Protein AF-A0A352A4J2-F1 (afdb_monomer)

Solvent-accessible surface area (backbone atoms only — not comparable to full-atom values): 9532 Å² total; per-residue (Å²): 77,71,73,46,38,52,54,14,64,73,48,49,85,80,13,54,68,48,31,54,51,20,50,50,51,43,51,51,51,49,55,48,52,52,50,51,51,51,52,49,54,52,51,56,49,50,52,52,50,51,54,52,51,49,55,49,52,52,52,51,52,53,53,52,51,52,50,54,52,52,52,52,53,51,52,58,50,52,52,53,52,53,51,52,52,52,52,49,53,56,50,49,53,52,51,52,55,51,50,52,53,51,50,53,50,53,52,50,52,52,52,51,50,52,53,50,50,54,52,48,52,52,51,52,52,52,51,51,52,51,53,55,60,55,68,68,61,79,76,80,76,71,92,69,90,74,93,73,88,76,82,78,77,81,79,78,82,79,90,78,78,91,70,89,74,134

Sequence (166 aa):
ALNAAVEAARAGTAGKGFAVVADEVRNLAGKSAESAKNTTALIENAIKAVENGTKIAEQTARSLQMIVEGAKQSTALIDKIAEASKEQSSSIEQISLGIEQISAVVQTNSATAQESAASSEELSGQAQILKELVSRFTLKYGEATEKNEIIFDEIEEQDEYEGNIM

Secondary structure (DSSP, 8-state):
-HHHHHHHHHTGGGGHHHHHHHHHHHHHHHHHHHHHHHHHHHHHHHHHHHHHHHHHHHHHHHHHHHHHHHHHHHHHHHHHHHHHHHHHHHHHHHHHHHHHHHHHHHHHHHHHHHHHHHHHHHHHHHHHHHHHHHHT------------------------------

Nearest PDB structures (foldseek):
  8c5v-assembly1_I  TM=7.767E-01  e=2.549E-04  Escherichia coli
  3g67-assembly1_A  TM=5.244E-01  e=6.625E-02  Thermotoga maritima
  3ja6-assembly1_H  TM=3.480E-01  e=9.887E-03  Escherichia coli
  3ja6-assembly1_I  TM=3.294E-01  e=8.541E-03  Escherichia coli

Foldseek 3Di:
DVVQLVVLVVVPPVSPVSNVVVVVVVVVVVVVVVVVVVVVVVVVVVVVVVVVVVVVVVVVVVVVVVVVVVVVVVVVVVVVVVVVVVVVVVVVVVVVVVVVVVVVVVVVVVVVVVVVVVVVVVVVVVVVVVVVVVVPDDDPPPDDDDDDDDDDDDPPPPPDDPPDDD

pLDDT: mean 86.7, std 17.6, range [44.19, 98.56]

Structure (mmCIF, N/CA/C/O backbone):
data_AF-A0A352A4J2-F1
#
_entry.id   AF-A0A352A4J2-F1
#
loop_
_atom_site.group_PDB
_atom_site.id
_atom_site.type_symbol
_atom_site.label_atom_id
_atom_site.label_alt_id
_atom_site.label_comp_id
_atom_site.label_asym_id
_atom_site.label_entity_id
_atom_site.label_seq_id
_atom_site.pdbx_PDB_ins_code
_atom_site.Cartn_x
_atom_site.Cartn_y
_atom_site.Cartn_z
_atom_site.occupancy
_atom_site.B_iso_or_equiv
_atom_site.auth_seq_id
_atom_site.auth_comp_id
_atom_site.auth_asym_id
_atom_site.auth_atom_id
_atom_site.pdbx_PDB_model_num
ATOM 1 N N . ALA A 1 1 ? 46.732 3.664 -61.157 1.00 63.12 1 ALA A N 1
ATOM 2 C CA . ALA A 1 1 ? 47.689 4.787 -61.069 1.00 63.12 1 ALA A CA 1
ATOM 3 C C . ALA A 1 1 ? 49.137 4.342 -61.281 1.00 63.12 1 ALA A C 1
ATOM 5 O O . ALA A 1 1 ? 49.758 4.856 -62.196 1.00 63.12 1 ALA A O 1
ATOM 6 N N . LEU A 1 2 ? 49.660 3.366 -60.519 1.00 67.19 2 LEU A N 1
ATOM 7 C CA . LEU A 1 2 ? 51.069 2.935 -60.610 1.00 67.19 2 LEU A CA 1
ATOM 8 C C . LEU A 1 2 ? 51.497 2.518 -62.034 1.00 67.19 2 LEU A C 1
ATOM 10 O O . LEU A 1 2 ? 52.432 3.094 -62.573 1.00 67.19 2 LEU A O 1
ATOM 14 N N . ASN A 1 3 ? 50.754 1.614 -62.686 1.00 72.81 3 ASN A N 1
ATOM 15 C CA . ASN A 1 3 ? 51.070 1.161 -64.053 1.00 72.81 3 ASN A CA 1
ATOM 16 C C . ASN A 1 3 ? 50.943 2.278 -65.107 1.00 72.81 3 ASN A C 1
ATOM 18 O O . ASN A 1 3 ? 51.651 2.268 -66.103 1.00 72.81 3 ASN A O 1
ATOM 22 N N . ALA A 1 4 ? 50.073 3.267 -64.875 1.00 71.56 4 ALA A N 1
ATOM 23 C CA . ALA A 1 4 ? 49.894 4.406 -65.779 1.00 71.56 4 ALA A CA 1
ATOM 24 C C . ALA A 1 4 ? 51.023 5.444 -65.635 1.00 71.56 4 ALA A C 1
ATOM 26 O O . ALA A 1 4 ? 51.468 6.004 -66.631 1.00 71.56 4 ALA A O 1
ATOM 27 N N . ALA A 1 5 ? 51.523 5.662 -64.414 1.00 68.38 5 ALA A N 1
ATOM 28 C CA . ALA A 1 5 ? 52.686 6.511 -64.158 1.00 68.38 5 ALA A CA 1
ATOM 29 C C . ALA A 1 5 ? 53.983 5.905 -64.734 1.00 68.38 5 ALA A C 1
ATOM 31 O O . ALA A 1 5 ? 54.820 6.634 -65.264 1.00 68.38 5 ALA A O 1
ATOM 32 N N . VAL A 1 6 ? 54.125 4.573 -64.683 1.00 75.81 6 VAL A N 1
ATOM 33 C CA . VAL A 1 6 ? 55.264 3.837 -65.266 1.00 75.81 6 VAL A CA 1
ATOM 34 C C . VAL A 1 6 ? 55.283 3.953 -66.796 1.00 75.81 6 VAL A C 1
ATOM 36 O O . VAL A 1 6 ? 56.311 4.322 -67.368 1.00 75.81 6 VAL A O 1
ATOM 39 N N . GLU A 1 7 ? 54.147 3.745 -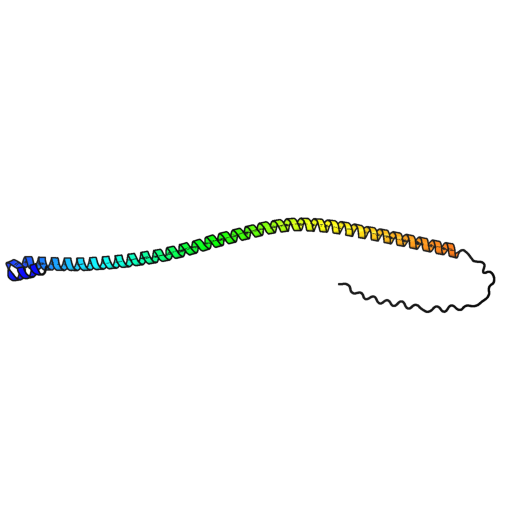67.467 1.00 72.00 7 GLU A N 1
ATOM 40 C CA . GLU A 1 7 ? 54.068 3.858 -68.931 1.00 72.00 7 GLU A CA 1
ATOM 41 C C . GLU A 1 7 ? 54.171 5.315 -69.420 1.00 72.00 7 GLU A C 1
ATOM 43 O O . GLU A 1 7 ? 54.740 5.575 -70.481 1.00 72.00 7 GLU A O 1
ATOM 48 N N . ALA A 1 8 ? 53.720 6.284 -68.617 1.00 74.56 8 ALA A N 1
ATOM 49 C CA . ALA A 1 8 ? 53.909 7.710 -68.881 1.00 74.56 8 ALA A CA 1
ATOM 50 C C . ALA A 1 8 ? 55.387 8.139 -68.807 1.00 74.56 8 ALA A C 1
ATOM 52 O O . ALA A 1 8 ? 55.842 8.903 -69.659 1.00 74.56 8 ALA A O 1
ATOM 53 N N . ALA A 1 9 ? 56.155 7.618 -67.841 1.00 73.81 9 ALA A N 1
ATOM 54 C CA . ALA A 1 9 ? 57.600 7.844 -67.757 1.00 73.81 9 ALA A CA 1
ATOM 55 C C . ALA A 1 9 ? 58.346 7.217 -68.949 1.00 73.81 9 ALA A C 1
ATOM 57 O O . ALA A 1 9 ? 59.285 7.809 -69.483 1.00 73.81 9 ALA A O 1
ATOM 58 N N . ARG A 1 10 ? 57.880 6.050 -69.412 1.00 79.44 10 ARG A N 1
ATOM 59 C CA . ARG A 1 10 ? 58.424 5.330 -70.573 1.00 79.44 10 ARG A CA 1
ATOM 60 C C . ARG A 1 10 ? 58.167 6.049 -71.908 1.00 79.44 10 ARG A C 1
ATOM 62 O O . ARG A 1 10 ? 58.984 5.940 -72.816 1.00 79.44 10 ARG A O 1
ATOM 69 N N . ALA A 1 11 ? 57.075 6.812 -72.015 1.00 80.19 11 ALA A N 1
ATOM 70 C CA . ALA A 1 11 ? 56.688 7.583 -73.205 1.00 80.19 11 ALA A CA 1
ATOM 71 C C . ALA A 1 11 ? 57.311 9.000 -73.297 1.00 80.19 11 ALA A C 1
ATOM 73 O O . ALA A 1 11 ? 57.039 9.737 -74.249 1.00 80.19 11 ALA A O 1
ATOM 74 N N . GLY A 1 12 ? 58.136 9.415 -72.328 1.00 76.69 12 GLY A N 1
ATOM 75 C CA . GLY A 1 12 ? 58.866 10.688 -72.371 1.00 76.69 12 GLY A CA 1
ATOM 76 C C . GLY A 1 12 ? 57.961 11.930 -72.431 1.00 76.69 12 GLY A C 1
ATOM 77 O O . GLY A 1 12 ? 57.067 12.112 -71.606 1.00 76.69 12 GLY A O 1
ATOM 78 N N . THR A 1 13 ? 58.190 12.829 -73.397 1.00 73.38 13 THR A N 1
ATOM 79 C CA . THR A 1 13 ? 57.441 14.097 -73.527 1.00 73.38 13 THR A CA 1
ATOM 80 C C . THR A 1 13 ? 55.964 13.903 -73.877 1.00 73.38 13 THR A C 1
ATOM 82 O O . THR A 1 13 ? 55.142 14.695 -73.419 1.00 73.38 13 THR A O 1
ATOM 85 N N . ALA A 1 14 ? 55.612 12.838 -74.606 1.00 73.19 14 ALA A N 1
ATOM 86 C CA . ALA A 1 14 ? 54.228 12.500 -74.948 1.00 73.19 14 ALA A CA 1
ATOM 87 C C . ALA A 1 14 ? 53.428 11.947 -73.747 1.00 73.19 14 ALA A C 1
ATOM 89 O O . ALA A 1 14 ? 52.203 12.042 -73.722 1.00 73.19 14 ALA A O 1
ATOM 90 N N . GLY A 1 15 ? 54.107 11.413 -72.724 1.00 78.25 15 GLY A N 1
ATOM 91 C CA . GLY A 1 15 ? 53.489 10.829 -71.528 1.00 78.25 15 GLY A CA 1
ATOM 92 C C . GLY A 1 15 ? 53.141 11.826 -70.416 1.00 78.25 15 GLY A C 1
ATOM 93 O O . GLY A 1 15 ? 52.438 11.463 -69.476 1.00 78.25 15 GLY A O 1
ATOM 94 N N . LYS A 1 16 ? 53.577 13.093 -70.508 1.00 77.94 16 LYS A N 1
ATOM 95 C CA . LYS A 1 16 ? 53.394 14.094 -69.435 1.00 77.94 16 LYS A CA 1
ATOM 96 C C . LYS A 1 16 ? 51.927 14.320 -69.048 1.00 77.94 16 LYS A C 1
ATOM 98 O O . LYS A 1 16 ? 51.631 14.444 -67.865 1.00 77.94 16 LYS A O 1
ATOM 103 N N . GLY A 1 17 ? 51.008 14.326 -70.018 1.00 82.31 17 GLY A N 1
ATOM 104 C CA . GLY A 1 17 ? 49.568 14.442 -69.745 1.00 82.31 17 GLY A CA 1
ATOM 105 C C . GLY A 1 17 ? 49.000 13.219 -69.014 1.00 82.31 17 GLY A C 1
ATOM 106 O O . GLY A 1 17 ? 48.235 13.367 -68.064 1.00 82.31 17 GLY A O 1
ATOM 107 N N . PHE A 1 18 ? 49.434 12.012 -69.392 1.00 82.94 18 PHE A N 1
ATOM 108 C CA . PHE A 1 18 ? 49.033 10.770 -68.724 1.00 82.94 18 PHE A CA 1
ATOM 109 C C . PHE A 1 18 ? 49.580 10.665 -67.296 1.00 82.94 18 PHE A C 1
ATOM 111 O O . PHE A 1 18 ? 48.879 10.153 -66.426 1.00 82.94 18 PHE A O 1
ATOM 118 N N . ALA A 1 19 ? 50.783 11.188 -67.032 1.00 80.94 19 ALA A N 1
ATOM 119 C CA . ALA A 1 19 ? 51.348 11.241 -65.684 1.00 80.94 19 ALA A CA 1
ATOM 120 C C . ALA A 1 19 ? 50.492 12.101 -64.736 1.00 80.94 19 ALA A C 1
ATOM 122 O O . ALA A 1 19 ? 50.142 11.641 -63.652 1.00 80.94 19 ALA A O 1
ATOM 123 N N . VAL A 1 20 ? 50.070 13.295 -65.174 1.00 84.56 20 VAL A N 1
ATOM 124 C CA . VAL A 1 20 ? 49.208 14.189 -64.373 1.00 84.56 20 VAL A CA 1
ATOM 125 C C . VAL A 1 20 ? 47.854 13.539 -64.078 1.00 84.56 20 VAL A C 1
ATOM 127 O O . VAL A 1 20 ? 47.389 13.565 -62.941 1.00 84.56 20 VAL A O 1
ATOM 130 N N . VAL A 1 21 ? 47.238 12.893 -65.073 1.00 86.81 21 VAL A N 1
ATOM 131 C CA . VAL A 1 21 ? 45.976 12.161 -64.871 1.00 86.81 21 VAL A CA 1
ATOM 132 C C . VAL A 1 21 ? 46.169 10.979 -63.914 1.00 86.81 21 VAL A C 1
ATOM 134 O O . VAL A 1 21 ? 45.318 10.732 -63.063 1.00 86.81 21 VAL A O 1
ATOM 137 N N . ALA A 1 22 ? 47.285 10.250 -64.004 1.00 86.44 22 ALA A N 1
ATOM 138 C CA . ALA A 1 22 ? 47.574 9.131 -63.110 1.00 86.44 22 ALA A CA 1
ATOM 139 C C . ALA A 1 22 ? 47.770 9.574 -61.648 1.00 86.44 22 ALA A C 1
ATOM 141 O O . ALA A 1 22 ? 47.303 8.869 -60.745 1.00 86.44 22 ALA A O 1
ATOM 142 N N . ASP A 1 23 ? 48.412 10.722 -61.421 1.00 86.25 23 ASP A N 1
ATOM 143 C CA . ASP A 1 23 ? 48.581 11.318 -60.093 1.00 86.25 23 ASP A CA 1
ATOM 144 C C . ASP A 1 23 ? 47.256 11.835 -59.521 1.00 86.25 23 ASP A C 1
ATOM 146 O O . ASP A 1 23 ? 46.956 11.561 -58.356 1.00 86.25 23 ASP A O 1
ATOM 150 N N . GLU A 1 24 ? 46.411 12.477 -60.334 1.00 90.50 24 GLU A N 1
ATOM 151 C CA . GLU A 1 24 ? 45.084 12.933 -59.898 1.00 90.50 24 GLU A CA 1
ATOM 152 C C . GLU A 1 24 ? 44.168 11.749 -59.553 1.00 90.50 24 GLU A C 1
ATOM 154 O O . GLU A 1 24 ? 43.518 11.740 -58.507 1.00 90.50 24 GLU A O 1
ATOM 159 N N . VAL A 1 25 ? 44.189 10.679 -60.358 1.00 92.31 25 VAL A N 1
ATOM 160 C CA . VAL A 1 25 ? 43.469 9.430 -60.055 1.00 92.31 25 VAL A CA 1
ATOM 161 C C . VAL A 1 25 ? 43.991 8.791 -58.766 1.00 92.31 25 VAL A C 1
ATOM 163 O O . VAL A 1 25 ? 43.199 8.271 -57.980 1.00 92.31 25 VAL A O 1
ATOM 166 N N . ARG A 1 26 ? 45.307 8.829 -58.503 1.00 88.88 26 ARG A N 1
ATOM 167 C CA . ARG A 1 26 ? 45.883 8.322 -57.244 1.00 88.88 26 ARG A CA 1
ATOM 168 C C . ARG A 1 26 ? 45.417 9.144 -56.046 1.00 88.88 26 ARG A C 1
ATOM 170 O O . ARG A 1 26 ? 45.051 8.566 -55.027 1.00 88.88 26 ARG A O 1
ATOM 17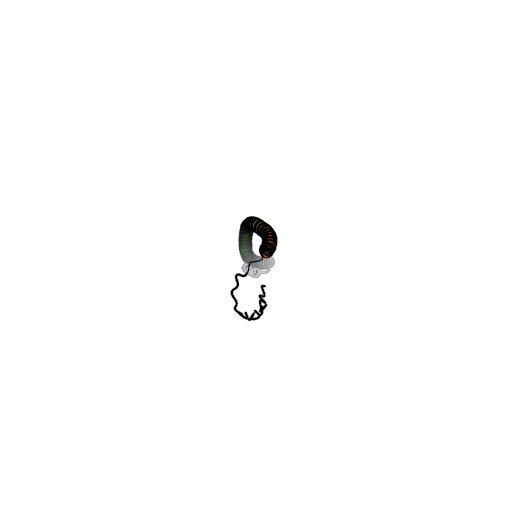7 N N . ASN A 1 27 ? 45.434 10.466 -56.176 1.00 91.62 27 ASN A N 1
ATOM 178 C CA . ASN A 1 27 ? 44.995 11.394 -55.142 1.00 91.62 27 ASN A CA 1
ATOM 179 C C . ASN A 1 27 ? 43.503 11.206 -54.825 1.00 91.62 27 ASN A C 1
ATOM 181 O O . ASN A 1 27 ? 43.128 11.054 -53.663 1.00 91.62 27 ASN A O 1
ATOM 185 N N . LEU A 1 28 ? 42.656 11.118 -55.857 1.00 94.25 28 LEU A N 1
ATOM 186 C CA . LEU A 1 28 ? 41.221 10.880 -55.710 1.00 94.25 28 LEU A CA 1
ATOM 187 C C . LEU A 1 28 ? 40.925 9.507 -55.093 1.00 94.25 28 LEU A C 1
ATOM 189 O O . LEU A 1 28 ? 40.072 9.404 -54.209 1.00 94.25 28 LEU A O 1
ATOM 193 N N . ALA A 1 29 ? 41.652 8.462 -55.500 1.00 93.88 29 ALA A N 1
ATOM 194 C CA . ALA A 1 29 ? 41.539 7.136 -54.898 1.00 93.88 29 ALA A CA 1
ATOM 195 C C . ALA A 1 29 ? 41.957 7.142 -53.417 1.00 93.88 29 ALA A C 1
ATOM 197 O O . ALA A 1 29 ? 41.273 6.540 -52.593 1.00 93.88 29 ALA A O 1
ATOM 198 N N . GLY A 1 30 ? 43.025 7.868 -53.064 1.00 94.94 30 GLY A N 1
ATOM 199 C CA . GLY A 1 30 ? 43.463 8.055 -51.678 1.00 94.94 30 GLY A CA 1
ATOM 200 C C . GLY A 1 30 ? 42.400 8.744 -50.819 1.00 94.94 30 GLY A C 1
ATOM 201 O O . GLY A 1 30 ? 42.005 8.204 -49.787 1.00 94.94 30 GLY A O 1
ATOM 202 N N . LYS A 1 31 ? 41.857 9.875 -51.291 1.00 95.50 31 LYS A N 1
ATOM 203 C CA . LYS A 1 31 ? 40.755 10.589 -50.620 1.00 95.50 31 LYS A CA 1
ATOM 204 C C . LYS A 1 31 ? 39.490 9.737 -50.492 1.00 95.50 31 LYS A C 1
ATOM 206 O O . LYS A 1 31 ? 38.806 9.796 -49.471 1.00 95.50 31 LYS A O 1
ATOM 211 N N . SER A 1 32 ? 39.180 8.930 -51.508 1.00 96.12 32 SER A N 1
ATOM 212 C CA . SER A 1 32 ? 38.032 8.014 -51.480 1.00 96.12 32 SER A CA 1
ATOM 213 C C . SER A 1 32 ? 38.227 6.905 -50.445 1.00 96.12 32 SER A C 1
ATOM 215 O O . SER A 1 32 ? 37.306 6.613 -49.687 1.00 96.12 32 SER A O 1
ATOM 217 N N . ALA A 1 33 ? 39.429 6.324 -50.363 1.00 96.31 33 ALA A N 1
ATOM 218 C CA . ALA A 1 33 ? 39.760 5.298 -49.376 1.00 96.31 33 ALA A CA 1
ATOM 219 C C . ALA A 1 33 ? 39.720 5.844 -47.938 1.00 96.31 33 ALA A C 1
ATOM 221 O O . ALA A 1 33 ? 39.177 5.192 -47.047 1.00 96.31 33 ALA A O 1
ATOM 222 N N . GLU A 1 34 ? 40.238 7.054 -47.712 1.00 96.81 34 GLU A N 1
ATOM 223 C CA . GLU A 1 34 ? 40.149 7.738 -46.417 1.00 96.81 34 GLU A CA 1
ATOM 224 C C . GLU A 1 34 ? 38.693 8.018 -46.023 1.00 96.81 34 GLU A C 1
ATOM 226 O O . GLU A 1 34 ? 38.277 7.704 -44.906 1.00 96.81 34 GLU A O 1
ATOM 231 N N . SER A 1 35 ? 37.888 8.524 -46.960 1.00 97.25 35 SER A N 1
ATOM 232 C CA . SER A 1 35 ? 36.461 8.777 -46.733 1.00 97.25 35 SER A CA 1
ATOM 233 C C . SER A 1 35 ? 35.709 7.485 -46.396 1.00 97.25 35 SER A C 1
ATOM 235 O O . SER A 1 35 ? 34.966 7.448 -45.418 1.00 97.25 35 SER A O 1
ATOM 237 N N . ALA A 1 36 ? 35.959 6.399 -47.136 1.00 97.25 36 ALA A N 1
ATOM 238 C CA . ALA A 1 36 ? 35.365 5.090 -46.868 1.00 97.25 36 ALA A CA 1
ATOM 239 C C . ALA A 1 36 ? 35.758 4.541 -45.484 1.00 97.25 36 ALA A C 1
ATOM 241 O O . ALA A 1 36 ? 34.912 3.994 -44.768 1.00 97.25 36 ALA A O 1
ATOM 242 N N . LYS A 1 37 ? 37.017 4.727 -45.065 1.00 97.62 37 LYS A N 1
ATOM 243 C CA . LYS A 1 37 ? 37.485 4.356 -43.721 1.00 97.62 37 LYS A CA 1
ATOM 244 C C . LYS A 1 37 ? 36.754 5.149 -42.634 1.00 97.62 37 LYS A C 1
ATOM 246 O O . LYS A 1 37 ? 36.311 4.560 -41.651 1.00 97.62 37 LYS A O 1
ATOM 251 N N . ASN A 1 38 ? 36.577 6.455 -42.826 1.00 97.56 38 ASN A N 1
ATOM 252 C CA . ASN A 1 38 ? 35.844 7.302 -41.885 1.00 97.56 38 ASN A CA 1
ATOM 253 C C . ASN A 1 38 ? 34.367 6.896 -41.788 1.00 97.56 38 ASN A C 1
ATOM 255 O O . ASN A 1 38 ? 33.841 6.768 -40.684 1.00 97.56 38 ASN A O 1
ATOM 259 N N . THR A 1 39 ? 33.707 6.616 -42.918 1.00 97.50 39 THR A N 1
ATOM 260 C CA . THR A 1 39 ? 32.335 6.084 -42.929 1.00 97.50 39 THR A CA 1
ATOM 261 C C . THR A 1 39 ? 32.244 4.750 -42.193 1.00 97.50 39 THR A C 1
ATOM 263 O O . THR A 1 39 ? 31.323 4.561 -41.404 1.00 97.50 39 THR A O 1
ATOM 266 N N . THR A 1 40 ? 33.217 3.854 -42.382 1.00 98.00 40 THR A N 1
ATOM 267 C CA . THR A 1 40 ? 33.268 2.567 -41.667 1.00 98.00 40 THR A CA 1
ATOM 268 C C . THR A 1 40 ? 33.349 2.784 -40.154 1.00 98.00 40 THR A C 1
ATOM 270 O O . THR A 1 40 ? 32.547 2.223 -39.413 1.00 98.00 40 THR A O 1
ATOM 273 N N . ALA A 1 41 ? 34.232 3.675 -39.694 1.00 98.00 41 ALA A N 1
ATOM 274 C CA . ALA A 1 41 ? 34.359 4.000 -38.273 1.00 98.00 41 ALA A CA 1
ATOM 275 C C . ALA A 1 41 ? 33.073 4.618 -37.686 1.00 98.00 41 ALA A C 1
ATOM 277 O O . ALA A 1 41 ? 32.680 4.295 -36.564 1.00 98.00 41 ALA A O 1
ATOM 278 N N . LEU A 1 42 ? 32.386 5.489 -38.437 1.00 98.31 42 LEU A N 1
ATOM 279 C CA . LEU A 1 42 ? 31.095 6.047 -38.019 1.00 98.31 42 LEU A CA 1
ATOM 280 C C . LEU A 1 42 ? 30.015 4.965 -37.904 1.00 98.31 42 LEU A C 1
ATOM 282 O O . LEU A 1 42 ? 29.261 4.974 -36.933 1.00 98.31 42 LEU A O 1
ATOM 286 N N . ILE A 1 43 ? 29.962 4.021 -38.849 1.00 97.94 43 ILE A N 1
ATOM 287 C CA . ILE A 1 43 ? 29.022 2.892 -38.816 1.00 97.94 43 ILE A CA 1
ATOM 288 C C . ILE A 1 43 ? 29.298 1.999 -37.602 1.00 97.94 43 ILE A C 1
ATOM 290 O O . ILE A 1 43 ? 28.370 1.677 -36.864 1.00 97.94 43 ILE A O 1
ATOM 294 N N . GLU A 1 44 ? 30.556 1.644 -37.343 1.00 98.31 44 GLU A N 1
ATOM 295 C CA . GLU A 1 44 ? 30.931 0.839 -36.172 1.00 98.31 44 GLU A CA 1
ATOM 296 C C . GLU A 1 44 ? 30.529 1.517 -34.856 1.00 98.31 44 GLU A C 1
ATOM 298 O O . GLU A 1 44 ? 30.006 0.870 -33.945 1.00 98.31 44 GLU A O 1
ATOM 303 N N . ASN A 1 45 ? 30.725 2.833 -34.756 1.00 98.19 45 ASN A N 1
ATOM 304 C CA . ASN A 1 45 ? 30.305 3.603 -33.588 1.00 98.19 45 ASN A CA 1
ATOM 305 C C . ASN A 1 45 ? 28.779 3.676 -33.460 1.00 98.19 45 ASN A C 1
ATOM 307 O O . ASN A 1 45 ? 28.260 3.547 -32.350 1.00 98.19 45 ASN A O 1
ATOM 311 N N . ALA A 1 46 ? 28.054 3.834 -34.570 1.00 98.38 46 ALA A N 1
ATOM 312 C CA . ALA A 1 46 ? 26.594 3.823 -34.574 1.00 98.38 46 ALA A CA 1
ATOM 313 C C . ALA A 1 46 ? 26.040 2.468 -34.108 1.00 98.38 46 ALA A C 1
ATOM 315 O O . ALA A 1 46 ? 25.133 2.438 -33.279 1.00 98.38 46 ALA A O 1
ATOM 316 N N . ILE A 1 47 ? 26.629 1.355 -34.559 1.00 98.38 47 ILE A N 1
ATOM 317 C CA . ILE A 1 47 ? 26.254 0.004 -34.116 1.00 98.38 47 ILE A CA 1
ATOM 318 C C . ILE A 1 47 ? 26.441 -0.131 -32.599 1.00 98.38 47 ILE A C 1
ATOM 320 O O . ILE A 1 47 ? 25.507 -0.531 -31.907 1.00 98.38 47 ILE A O 1
ATOM 324 N N . LYS A 1 48 ? 27.596 0.280 -32.058 1.00 98.31 48 LYS A N 1
ATOM 325 C CA . LYS A 1 48 ? 27.851 0.252 -30.604 1.00 98.31 48 LYS A CA 1
ATOM 326 C C . LYS A 1 48 ? 26.864 1.119 -29.821 1.00 98.31 48 LYS A C 1
ATOM 328 O O . LYS A 1 48 ? 26.406 0.722 -28.751 1.00 98.31 48 LYS A O 1
ATOM 333 N N . ALA A 1 49 ? 26.532 2.302 -30.336 1.00 98.19 49 ALA A N 1
ATOM 334 C CA . ALA A 1 49 ? 25.567 3.195 -29.702 1.00 98.19 49 ALA A CA 1
ATOM 335 C C . ALA A 1 49 ? 24.160 2.578 -29.667 1.00 98.19 49 ALA A C 1
ATOM 337 O O . ALA A 1 49 ? 23.505 2.625 -28.627 1.00 98.19 49 ALA A O 1
ATOM 338 N N . VAL A 1 50 ? 23.722 1.949 -30.763 1.00 98.56 50 VAL A N 1
ATOM 339 C CA . VAL A 1 50 ? 22.440 1.228 -30.834 1.00 98.56 50 VAL A CA 1
ATOM 340 C C . VAL A 1 50 ? 22.425 0.033 -29.882 1.00 98.56 50 VAL A C 1
ATOM 342 O O . VAL A 1 50 ? 21.441 -0.169 -29.171 1.00 98.56 50 VAL A O 1
ATOM 345 N N . GLU A 1 51 ? 23.512 -0.732 -29.806 1.00 98.25 51 GLU A N 1
ATOM 346 C CA . GLU A 1 51 ? 23.615 -1.886 -28.910 1.00 98.25 51 GLU A CA 1
ATOM 347 C C . GLU A 1 51 ? 23.535 -1.464 -27.432 1.00 98.25 51 GLU A C 1
ATOM 349 O O . GLU A 1 51 ? 22.795 -2.055 -26.642 1.00 98.25 51 GLU A O 1
ATOM 354 N N . ASN A 1 52 ? 24.222 -0.379 -27.062 1.00 98.38 52 ASN A N 1
ATOM 355 C CA . ASN A 1 52 ? 24.124 0.209 -25.726 1.00 98.38 52 ASN A CA 1
ATOM 356 C C . ASN A 1 52 ? 22.724 0.768 -25.443 1.00 98.38 52 ASN A C 1
ATOM 358 O O . ASN A 1 52 ? 22.176 0.529 -24.368 1.00 98.38 52 ASN A O 1
ATOM 362 N N . GLY A 1 53 ? 22.124 1.472 -26.407 1.00 98.56 53 GLY A N 1
ATOM 363 C CA . GLY A 1 53 ? 20.760 1.990 -26.291 1.00 98.56 53 GLY A CA 1
ATOM 364 C C . GLY A 1 53 ? 19.735 0.876 -26.080 1.00 98.56 53 GLY A C 1
ATOM 365 O O . GLY A 1 53 ? 18.851 1.007 -25.237 1.00 98.56 53 GLY A O 1
ATOM 366 N N . THR A 1 54 ? 19.909 -0.254 -26.768 1.00 98.44 54 THR A N 1
ATOM 367 C CA . THR A 1 54 ? 19.059 -1.442 -26.613 1.00 98.44 54 THR A CA 1
ATOM 368 C C . THR A 1 54 ? 19.171 -2.018 -25.202 1.00 98.44 54 THR A C 1
ATOM 370 O O . THR A 1 54 ? 18.152 -2.248 -24.555 1.00 98.44 54 THR A O 1
ATOM 373 N N . LYS A 1 55 ? 20.392 -2.163 -24.667 1.00 98.44 55 LYS A N 1
ATOM 374 C CA . LYS A 1 55 ? 20.610 -2.639 -23.287 1.00 98.44 55 LYS A CA 1
ATOM 375 C C . LYS A 1 55 ? 19.952 -1.731 -22.247 1.00 98.44 55 LYS A C 1
ATOM 377 O O . LYS A 1 55 ? 19.328 -2.226 -21.311 1.00 98.44 55 LYS A O 1
ATOM 382 N N . ILE A 1 56 ? 20.065 -0.412 -22.414 1.00 98.25 56 ILE A N 1
ATOM 383 C CA . ILE A 1 56 ? 19.423 0.557 -21.515 1.00 98.25 56 ILE A CA 1
ATOM 384 C C . ILE A 1 56 ? 17.900 0.427 -21.603 1.00 98.25 56 ILE A C 1
ATOM 386 O O . ILE A 1 56 ? 17.241 0.334 -20.571 1.00 98.25 56 ILE A O 1
ATOM 390 N N . ALA A 1 57 ? 17.340 0.358 -22.814 1.00 98.56 57 ALA A N 1
ATOM 391 C CA . ALA A 1 57 ? 15.902 0.202 -23.011 1.00 98.56 57 ALA A CA 1
ATOM 392 C C . ALA A 1 57 ? 15.365 -1.087 -22.364 1.00 98.56 57 ALA A C 1
ATOM 394 O O . ALA A 1 57 ? 14.326 -1.054 -21.704 1.00 98.56 57 ALA A O 1
ATOM 395 N N . GLU A 1 58 ? 16.090 -2.204 -22.476 1.00 98.44 58 GLU A N 1
ATOM 396 C CA . GLU A 1 58 ? 15.740 -3.456 -21.796 1.00 98.44 58 GLU A CA 1
ATOM 397 C C . GLU A 1 58 ? 15.762 -3.320 -20.268 1.00 98.44 58 GLU A C 1
ATOM 399 O O . GLU A 1 58 ? 14.848 -3.793 -19.589 1.00 98.44 58 GLU A O 1
ATOM 404 N N . GLN A 1 59 ? 16.779 -2.659 -19.708 1.00 98.19 59 GLN A N 1
ATOM 405 C CA . GLN A 1 59 ? 16.851 -2.398 -18.268 1.00 98.19 59 GLN A CA 1
ATOM 406 C C . GLN A 1 59 ? 15.690 -1.514 -17.801 1.00 98.19 59 GLN A C 1
ATOM 408 O O . GLN A 1 59 ? 15.045 -1.826 -16.800 1.00 98.19 59 GLN A O 1
ATOM 413 N N . THR A 1 60 ? 15.371 -0.453 -18.546 1.00 98.38 60 THR A N 1
ATOM 414 C CA . THR A 1 60 ? 14.219 0.409 -18.265 1.00 98.38 60 THR A CA 1
ATOM 415 C C . THR A 1 60 ? 12.911 -0.376 -18.316 1.00 98.38 60 THR A C 1
ATOM 417 O O . THR A 1 60 ? 12.092 -0.239 -17.409 1.00 98.38 60 THR A O 1
ATOM 420 N N . ALA A 1 61 ? 12.725 -1.242 -19.316 1.00 98.38 61 ALA A N 1
ATOM 421 C CA . ALA A 1 61 ? 11.533 -2.078 -19.428 1.00 98.38 61 ALA A CA 1
ATOM 422 C C . ALA A 1 61 ? 11.363 -3.003 -18.210 1.00 98.38 61 ALA A C 1
ATOM 424 O O . ALA A 1 61 ? 10.265 -3.093 -17.659 1.00 98.38 61 ALA A O 1
ATOM 425 N N . ARG A 1 62 ? 12.448 -3.630 -17.731 1.00 98.38 62 ARG A N 1
ATOM 426 C CA . ARG A 1 62 ? 12.426 -4.458 -16.509 1.00 98.38 62 ARG A CA 1
ATOM 427 C C . ARG A 1 62 ? 12.076 -3.641 -15.266 1.00 98.38 62 ARG A C 1
ATOM 429 O O . ARG A 1 62 ? 11.249 -4.073 -14.468 1.00 98.38 62 ARG A O 1
ATOM 436 N N . SER A 1 63 ? 12.650 -2.449 -15.111 1.00 98.44 63 SER A N 1
ATOM 437 C CA . SER A 1 63 ? 12.322 -1.556 -13.992 1.00 98.44 63 SER A CA 1
ATOM 438 C C . SER A 1 63 ? 10.853 -1.136 -13.999 1.00 98.44 63 SER A C 1
ATOM 440 O O . SER A 1 63 ? 10.201 -1.172 -12.959 1.00 98.44 63 SER A O 1
ATOM 442 N N . LEU A 1 64 ? 10.298 -0.806 -15.169 1.00 98.44 64 LEU A N 1
ATOM 443 C CA . LEU A 1 64 ? 8.876 -0.482 -15.306 1.00 98.44 64 LEU A CA 1
ATOM 444 C C . LEU A 1 64 ? 7.976 -1.680 -14.973 1.00 98.44 64 LEU A C 1
ATOM 446 O O . LEU A 1 64 ? 6.954 -1.499 -14.317 1.00 98.44 64 LEU A O 1
ATOM 450 N N . GLN A 1 65 ? 8.363 -2.903 -15.350 1.00 98.44 65 GLN A N 1
ATOM 451 C CA . GLN A 1 65 ? 7.631 -4.113 -14.954 1.00 98.44 65 GLN A CA 1
ATOM 452 C C . GLN A 1 65 ? 7.607 -4.298 -13.432 1.00 98.44 65 GLN A C 1
ATOM 454 O O . GLN A 1 65 ? 6.548 -4.582 -12.876 1.00 98.44 65 GLN A O 1
ATOM 459 N N . MET A 1 66 ? 8.735 -4.078 -12.748 1.00 98.25 66 MET A N 1
ATOM 460 C CA . MET A 1 66 ? 8.783 -4.132 -11.280 1.00 98.25 66 MET A CA 1
ATOM 461 C C . MET A 1 66 ? 7.899 -3.059 -10.633 1.00 98.25 66 MET A C 1
ATOM 463 O O . MET A 1 66 ? 7.224 -3.343 -9.648 1.00 98.25 66 MET A O 1
ATOM 467 N N . ILE A 1 67 ? 7.855 -1.848 -11.198 1.00 98.38 67 ILE A N 1
ATOM 468 C CA . ILE A 1 67 ? 6.972 -0.773 -10.717 1.00 98.38 67 ILE A CA 1
ATOM 469 C C . ILE A 1 67 ? 5.500 -1.176 -10.850 1.00 98.38 67 ILE A C 1
ATOM 471 O O . ILE A 1 67 ? 4.734 -1.002 -9.904 1.00 98.38 67 ILE A O 1
ATOM 475 N N . VAL A 1 68 ? 5.101 -1.737 -11.996 1.00 98.44 68 VAL A N 1
ATOM 476 C CA . VAL A 1 68 ? 3.723 -2.205 -12.214 1.00 98.44 68 VAL A CA 1
ATOM 477 C C . VAL A 1 68 ? 3.355 -3.307 -11.223 1.00 98.44 68 VAL A C 1
ATOM 479 O O . VAL A 1 68 ? 2.252 -3.295 -10.681 1.00 98.44 68 VAL A O 1
ATOM 482 N N . GLU A 1 69 ? 4.268 -4.239 -10.955 1.00 98.31 69 GLU A N 1
ATOM 483 C CA . GLU A 1 69 ? 4.033 -5.296 -9.972 1.00 98.31 69 GLU A CA 1
ATOM 484 C C . GLU A 1 69 ? 3.901 -4.737 -8.548 1.00 98.31 69 GLU A C 1
ATOM 486 O O . GLU A 1 69 ? 2.953 -5.070 -7.839 1.00 98.31 69 GLU A O 1
ATOM 491 N N . GLY A 1 70 ? 4.774 -3.806 -8.154 1.00 98.56 70 GLY A N 1
ATOM 492 C CA . GLY A 1 70 ? 4.668 -3.120 -6.865 1.00 98.56 70 GLY A CA 1
ATOM 493 C C . GLY A 1 70 ? 3.359 -2.337 -6.714 1.00 98.56 70 GLY A C 1
ATOM 494 O O . GLY A 1 70 ? 2.729 -2.376 -5.657 1.00 98.56 70 GLY A O 1
ATOM 495 N N . ALA A 1 71 ? 2.896 -1.681 -7.782 1.00 98.31 71 ALA A N 1
ATOM 496 C CA . ALA A 1 71 ? 1.613 -0.985 -7.784 1.00 98.31 71 ALA A CA 1
ATOM 497 C C . ALA A 1 71 ? 0.438 -1.952 -7.563 1.00 98.31 71 ALA A C 1
ATOM 499 O O . ALA A 1 71 ? -0.428 -1.669 -6.737 1.00 98.31 71 ALA A O 1
ATOM 500 N N . LYS A 1 72 ? 0.440 -3.123 -8.219 1.00 98.31 72 LYS A N 1
ATOM 501 C CA . LYS A 1 72 ? -0.583 -4.164 -8.007 1.00 98.31 72 LYS A CA 1
ATOM 502 C C . LYS A 1 72 ? -0.599 -4.678 -6.570 1.00 98.31 72 LYS A C 1
ATOM 504 O O . LYS A 1 72 ? -1.673 -4.843 -5.997 1.00 98.31 72 LYS A O 1
ATOM 509 N N . GLN A 1 73 ? 0.573 -4.914 -5.981 1.00 98.38 73 GLN A N 1
ATOM 510 C CA . GLN A 1 73 ? 0.679 -5.346 -4.585 1.00 98.38 73 GLN A CA 1
ATOM 511 C C . GLN A 1 73 ? 0.131 -4.287 -3.624 1.00 98.38 73 GLN A C 1
ATOM 513 O O . GLN A 1 73 ? -0.591 -4.626 -2.689 1.00 98.38 73 GLN A O 1
ATOM 518 N N . SER A 1 74 ? 0.418 -3.008 -3.883 1.00 98.50 74 SER A N 1
ATOM 519 C CA . SER A 1 74 ? -0.127 -1.893 -3.104 1.00 98.50 74 SER A CA 1
ATOM 520 C C . SER A 1 74 ? -1.656 -1.840 -3.183 1.00 98.50 74 SER A C 1
ATOM 522 O O . SER A 1 74 ? -2.320 -1.776 -2.151 1.00 98.50 74 SER A O 1
ATOM 524 N N . THR A 1 75 ? -2.233 -1.971 -4.384 1.00 98.31 75 THR A N 1
ATOM 525 C CA . THR A 1 75 ? -3.692 -2.052 -4.564 1.00 98.31 75 THR A CA 1
ATOM 526 C C . THR A 1 75 ? -4.294 -3.224 -3.790 1.00 98.31 75 THR A C 1
ATOM 528 O O . THR A 1 75 ? -5.238 -3.025 -3.034 1.00 98.31 75 THR A O 1
ATOM 531 N N . ALA A 1 76 ? -3.701 -4.417 -3.882 1.00 98.31 76 ALA A N 1
ATOM 532 C CA . ALA A 1 76 ? -4.190 -5.589 -3.157 1.00 98.31 76 ALA A CA 1
ATOM 533 C C . ALA A 1 76 ? -4.136 -5.419 -1.626 1.00 98.31 76 ALA A C 1
ATOM 535 O O . ALA A 1 76 ? -4.984 -5.951 -0.911 1.00 98.31 76 ALA A O 1
ATOM 536 N N . LEU A 1 77 ? -3.144 -4.693 -1.098 1.00 98.44 77 LEU A N 1
ATOM 537 C CA . LEU A 1 77 ? -3.083 -4.360 0.328 1.00 98.44 77 LEU A CA 1
ATOM 538 C C . LEU A 1 77 ? -4.167 -3.356 0.725 1.00 98.44 77 LEU A C 1
ATOM 540 O O . LEU A 1 77 ? -4.783 -3.526 1.774 1.00 98.44 77 LEU A O 1
ATOM 544 N N . ILE A 1 78 ? -4.424 -2.345 -0.106 1.00 98.38 78 ILE A N 1
ATOM 545 C CA . ILE A 1 78 ? -5.497 -1.368 0.125 1.00 98.38 78 ILE A CA 1
ATOM 546 C C . ILE A 1 78 ? -6.862 -2.064 0.156 1.00 98.38 78 ILE A C 1
ATOM 548 O O . ILE A 1 78 ? -7.654 -1.786 1.055 1.00 98.38 78 ILE A O 1
ATOM 552 N N . ASP A 1 79 ? -7.110 -3.013 -0.749 1.00 98.44 79 ASP A N 1
ATOM 553 C CA . ASP A 1 79 ? -8.357 -3.787 -0.769 1.00 98.44 79 ASP A CA 1
ATOM 554 C C . ASP A 1 79 ? -8.544 -4.588 0.530 1.00 98.44 79 ASP A C 1
ATOM 556 O O . ASP A 1 79 ? -9.614 -4.550 1.138 1.00 98.44 79 ASP A O 1
ATOM 560 N N . LYS A 1 80 ? -7.479 -5.235 1.025 1.00 98.44 80 LYS A N 1
ATOM 561 C CA . LYS A 1 80 ? -7.501 -5.938 2.320 1.00 98.44 80 LYS A CA 1
ATOM 562 C C . LYS A 1 80 ? -7.743 -4.998 3.500 1.00 98.44 80 LYS A C 1
ATOM 564 O O . LYS A 1 80 ? -8.459 -5.360 4.429 1.00 98.44 80 LYS A O 1
ATOM 569 N N . ILE A 1 81 ? -7.154 -3.800 3.485 1.00 98.19 81 ILE A N 1
ATOM 570 C CA . ILE A 1 81 ? -7.392 -2.786 4.524 1.00 98.19 81 ILE A CA 1
ATOM 571 C C . ILE A 1 81 ? -8.859 -2.349 4.504 1.00 98.19 81 ILE A C 1
ATOM 573 O O . ILE A 1 81 ? -9.465 -2.213 5.566 1.00 98.19 81 ILE A O 1
ATOM 577 N N . ALA A 1 82 ? -9.443 -2.145 3.322 1.00 98.38 82 ALA A N 1
ATOM 578 C CA . ALA A 1 82 ? -10.845 -1.765 3.188 1.00 98.38 82 ALA A CA 1
ATOM 579 C C . ALA A 1 82 ? -11.789 -2.861 3.710 1.00 98.38 82 ALA A C 1
ATOM 581 O O . ALA A 1 82 ? -12.739 -2.557 4.434 1.00 98.38 82 ALA A O 1
ATOM 582 N N . GLU A 1 83 ? -11.504 -4.127 3.399 1.00 98.50 83 GLU A N 1
ATOM 583 C CA . GLU A 1 83 ? -12.250 -5.278 3.918 1.00 98.50 83 GLU A CA 1
ATOM 584 C C . GLU A 1 83 ? -12.162 -5.364 5.449 1.00 98.50 83 GLU A C 1
ATOM 586 O O . GLU A 1 83 ? -13.193 -5.347 6.123 1.00 98.50 83 GLU A O 1
ATOM 591 N N . ALA A 1 84 ? -10.949 -5.318 6.009 1.00 98.50 84 ALA A N 1
ATOM 592 C CA . ALA A 1 84 ? -10.739 -5.327 7.457 1.00 98.50 84 ALA A CA 1
ATOM 593 C C . ALA A 1 84 ? -11.414 -4.134 8.157 1.00 98.50 84 ALA A C 1
ATOM 595 O O . ALA A 1 84 ? -11.997 -4.285 9.229 1.00 98.50 84 ALA A O 1
ATOM 596 N N . SER A 1 85 ? -11.396 -2.948 7.540 1.00 98.56 85 SER A N 1
ATOM 597 C CA . SER A 1 85 ? -12.066 -1.755 8.080 1.00 98.56 85 SER A CA 1
ATOM 598 C C . SER A 1 85 ? -13.585 -1.934 8.127 1.00 98.56 85 SER A C 1
ATOM 600 O O . SER A 1 85 ? -14.241 -1.490 9.071 1.00 98.56 85 SER A O 1
ATOM 602 N N . LYS A 1 86 ? -14.162 -2.611 7.128 1.00 98.38 86 LYS A N 1
ATOM 603 C CA . LYS A 1 86 ? -15.593 -2.928 7.099 1.00 98.38 86 LYS A CA 1
ATOM 604 C C . LYS A 1 86 ? -15.968 -3.925 8.197 1.00 98.38 86 LYS A C 1
ATOM 606 O O . LYS A 1 86 ? -16.971 -3.719 8.881 1.00 98.38 86 LYS A O 1
ATOM 611 N N . GLU A 1 87 ? -15.159 -4.963 8.403 1.00 98.31 87 GLU A N 1
ATOM 612 C CA . GLU A 1 87 ? -15.348 -5.920 9.502 1.00 98.31 87 GLU A CA 1
ATOM 613 C C . GLU A 1 87 ? -15.223 -5.251 10.877 1.00 98.31 87 GLU A C 1
ATOM 615 O O . GLU A 1 87 ? -16.052 -5.481 11.762 1.00 98.31 87 GLU A O 1
ATOM 620 N N . GLN A 1 88 ? -14.236 -4.368 11.053 1.00 98.44 88 GLN A N 1
ATOM 621 C CA . GLN A 1 88 ? -14.075 -3.582 12.277 1.00 98.44 88 GLN A CA 1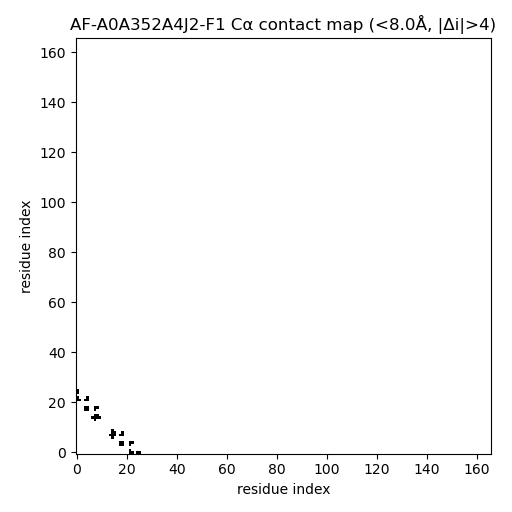
ATOM 622 C C . GLN A 1 88 ? -15.282 -2.680 12.535 1.00 98.44 88 GLN A C 1
ATOM 624 O O . GLN A 1 88 ? -15.768 -2.639 13.662 1.00 98.44 88 GLN A O 1
ATOM 629 N N . SER A 1 89 ? -15.808 -2.008 11.507 1.00 98.38 89 SER A N 1
ATOM 630 C CA . SER A 1 89 ? -17.016 -1.186 11.641 1.00 98.38 89 SER A CA 1
ATOM 631 C C . SER A 1 89 ? -18.208 -2.014 12.125 1.00 98.38 89 SER A C 1
ATOM 633 O O . SER A 1 89 ? -18.910 -1.592 13.040 1.00 98.38 89 SER A O 1
ATOM 635 N N . SER A 1 90 ? -18.416 -3.205 11.554 1.00 98.12 90 SER A N 1
ATOM 636 C CA . SER A 1 90 ? -19.483 -4.111 11.996 1.00 98.12 90 SER A CA 1
ATOM 637 C C . SER A 1 90 ? -19.261 -4.603 13.429 1.00 98.12 90 SER A C 1
ATOM 639 O O . SER A 1 90 ? -20.205 -4.677 14.213 1.00 98.12 90 SER A O 1
ATOM 641 N N . SER A 1 91 ? -18.014 -4.892 13.801 1.00 98.44 91 SER A N 1
ATOM 642 C CA . SER A 1 91 ? -17.663 -5.310 15.163 1.00 98.44 91 SER A CA 1
ATOM 643 C C . SER A 1 91 ? -17.910 -4.196 16.184 1.00 98.44 91 SER A C 1
ATOM 645 O O . SER A 1 91 ? -18.406 -4.463 17.275 1.00 98.44 91 SER A O 1
ATOM 647 N N . ILE A 1 92 ? -17.615 -2.941 15.830 1.00 98.31 92 ILE A N 1
ATOM 648 C CA . ILE A 1 92 ? -17.885 -1.769 16.676 1.00 98.31 92 ILE A CA 1
ATOM 649 C C . ILE A 1 92 ? -19.387 -1.590 16.900 1.00 98.31 92 ILE A C 1
ATOM 651 O O . ILE A 1 92 ? -19.797 -1.295 18.019 1.00 98.31 92 ILE A O 1
ATOM 655 N N . GLU A 1 93 ? -20.212 -1.810 15.877 1.00 98.31 93 GLU A N 1
ATOM 656 C CA . GLU A 1 93 ? -21.670 -1.766 16.023 1.00 98.31 93 GLU A CA 1
ATOM 657 C C . GLU A 1 93 ? -22.161 -2.812 17.037 1.00 98.31 93 GLU A C 1
ATOM 659 O O . GLU A 1 93 ? -22.933 -2.489 17.938 1.00 98.31 93 GLU A O 1
ATOM 664 N N . GLN A 1 94 ? -21.633 -4.040 16.978 1.00 97.94 94 GLN A N 1
ATOM 665 C CA . GLN A 1 94 ? -21.947 -5.083 17.963 1.00 97.94 94 GLN A CA 1
ATOM 666 C C . GLN A 1 94 ? -21.479 -4.721 19.380 1.00 97.94 94 GLN A C 1
ATOM 668 O O . GLN A 1 94 ? -22.213 -4.936 20.345 1.00 97.94 94 GLN A O 1
ATOM 673 N N . ILE A 1 95 ? -20.284 -4.139 19.519 1.00 98.38 95 ILE A N 1
ATOM 674 C CA . ILE A 1 95 ? -19.780 -3.658 20.814 1.00 98.38 95 ILE A CA 1
ATOM 675 C C . ILE A 1 95 ? -20.696 -2.566 21.372 1.00 98.38 95 ILE A C 1
ATOM 677 O O . ILE A 1 95 ? -21.032 -2.606 22.553 1.00 98.38 95 ILE A O 1
ATOM 681 N N . SER A 1 96 ? -21.132 -1.622 20.535 1.00 97.88 96 SER A N 1
ATOM 682 C CA . SER A 1 96 ? -22.036 -0.543 20.944 1.00 97.88 96 SER A CA 1
ATOM 683 C C . SER A 1 96 ? -23.354 -1.095 21.488 1.00 97.88 96 SER A C 1
ATOM 685 O O . SER A 1 96 ? -23.779 -0.702 22.572 1.00 97.88 96 SER A O 1
ATOM 687 N N . LEU A 1 97 ? -23.953 -2.069 20.794 1.00 98.06 97 LEU A N 1
ATOM 688 C CA . LEU A 1 97 ? -25.161 -2.757 21.263 1.00 98.06 97 LEU A CA 1
ATOM 689 C C . LEU A 1 97 ? -24.931 -3.477 22.600 1.00 98.06 97 LEU A C 1
ATOM 691 O O . LEU A 1 97 ? -25.775 -3.419 23.495 1.00 98.06 97 LEU A O 1
ATOM 695 N N . GLY A 1 98 ? -23.778 -4.129 22.769 1.00 98.25 98 GLY A N 1
ATOM 696 C CA . GLY A 1 98 ? -23.405 -4.758 24.037 1.00 98.25 98 GLY A CA 1
ATOM 697 C C . GLY A 1 98 ? -23.282 -3.749 25.184 1.00 98.25 98 GLY A C 1
ATOM 698 O O . GLY A 1 98 ? -23.757 -4.005 26.290 1.00 98.25 98 GLY A O 1
ATOM 699 N N . ILE A 1 99 ? -22.703 -2.574 24.924 1.00 98.25 99 ILE A N 1
ATOM 700 C CA . ILE A 1 99 ? -22.585 -1.493 25.913 1.00 98.25 99 ILE A CA 1
ATOM 701 C C . ILE A 1 99 ? -23.963 -0.949 26.305 1.00 98.25 99 ILE A C 1
ATOM 703 O O . ILE A 1 99 ? -24.201 -0.708 27.488 1.00 98.25 99 ILE A O 1
ATOM 707 N N . GLU A 1 100 ? -24.888 -0.794 25.356 1.00 98.25 100 GLU A N 1
ATOM 708 C CA . GLU A 1 100 ? -26.263 -0.372 25.653 1.00 98.25 100 GLU A CA 1
ATOM 709 C C . GLU A 1 100 ? -26.978 -1.361 26.585 1.00 98.25 100 GLU A C 1
ATOM 711 O O . GLU A 1 100 ? -27.623 -0.949 27.551 1.00 98.25 100 GLU A O 1
ATOM 716 N N . GLN A 1 101 ? -26.804 -2.667 26.362 1.00 98.06 101 GLN A N 1
ATOM 717 C CA . GLN A 1 101 ? -27.359 -3.704 27.238 1.00 98.06 101 GLN A CA 1
ATOM 718 C C . GLN A 1 101 ? -26.755 -3.654 28.644 1.00 98.06 101 GLN A C 1
ATOM 720 O O . GLN A 1 101 ? -27.488 -3.706 29.633 1.00 98.06 101 GLN A O 1
ATOM 725 N N . ILE A 1 102 ? -25.430 -3.509 28.748 1.00 98.25 102 ILE A N 1
ATOM 726 C CA . ILE A 1 102 ? -24.748 -3.358 30.041 1.00 98.25 102 ILE A CA 1
ATOM 727 C C . ILE A 1 102 ? -25.273 -2.116 30.769 1.00 98.25 102 ILE A C 1
ATOM 729 O O . ILE A 1 102 ? -25.591 -2.191 31.954 1.00 98.25 102 ILE A O 1
ATOM 733 N N . SER A 1 103 ? -25.422 -0.994 30.062 1.00 98.31 103 SER A N 1
ATOM 734 C CA . SER A 1 103 ? -25.961 0.249 30.619 1.00 98.31 103 SER A CA 1
ATOM 735 C C . SER A 1 103 ? -27.369 0.056 31.193 1.00 98.31 103 SER A C 1
ATOM 737 O O . SER A 1 103 ? -27.641 0.472 32.320 1.00 98.31 103 SER A O 1
ATOM 739 N N . ALA A 1 104 ? -28.245 -0.657 30.477 1.00 98.25 104 ALA A N 1
ATOM 740 C CA . ALA A 1 104 ? -29.593 -0.967 30.951 1.00 98.25 104 ALA A CA 1
ATOM 741 C C . ALA A 1 104 ? -29.590 -1.826 32.231 1.00 98.25 104 ALA A C 1
ATOM 743 O O . ALA A 1 104 ? -30.353 -1.562 33.167 1.00 98.25 104 ALA A O 1
ATOM 744 N N . VAL A 1 105 ? -28.706 -2.827 32.311 1.00 98.44 105 VAL A N 1
ATOM 745 C CA . VAL A 1 105 ? -28.542 -3.654 33.519 1.00 98.44 105 VAL A CA 1
ATOM 746 C C . VAL A 1 105 ? -28.016 -2.819 34.687 1.00 98.44 105 VAL A C 1
ATOM 748 O O . VAL A 1 105 ? -28.544 -2.919 35.791 1.00 98.44 105 VAL A O 1
ATOM 751 N N . VAL A 1 106 ? -27.027 -1.951 34.458 1.00 98.44 106 VAL A N 1
ATOM 752 C CA . VAL A 1 106 ? -26.484 -1.055 35.493 1.00 98.44 106 VAL A CA 1
ATOM 753 C C . VAL A 1 106 ? -27.563 -0.111 36.034 1.00 98.44 106 VAL A C 1
ATOM 755 O O . VAL A 1 106 ? -27.678 0.042 37.250 1.00 98.44 106 VAL A O 1
ATOM 758 N N . GLN A 1 107 ? -28.398 0.472 35.167 1.00 98.19 107 GLN A N 1
ATOM 759 C CA . GLN A 1 107 ? -29.525 1.310 35.595 1.00 98.19 107 GLN A CA 1
ATOM 760 C C . GLN A 1 107 ? -30.545 0.523 36.423 1.00 98.19 107 GLN A C 1
ATOM 762 O O . GLN A 1 107 ? -30.984 0.997 37.470 1.00 98.19 107 GLN A O 1
ATOM 767 N N . THR A 1 108 ? -30.875 -0.698 35.997 1.00 98.25 108 THR A N 1
ATOM 768 C CA . THR A 1 108 ? -31.800 -1.579 36.729 1.00 98.25 108 THR A CA 1
ATOM 769 C C . THR A 1 108 ? -31.250 -1.938 38.109 1.00 98.25 108 THR A C 1
ATOM 771 O O . THR A 1 108 ? -31.972 -1.855 39.103 1.00 98.25 108 THR A O 1
ATOM 774 N N . ASN A 1 109 ? -29.961 -2.275 38.196 1.00 98.19 109 ASN A N 1
ATOM 775 C CA . ASN A 1 109 ? -29.295 -2.562 39.464 1.00 98.19 109 ASN A CA 1
ATOM 776 C C . ASN A 1 109 ? -29.296 -1.339 40.387 1.00 98.19 109 ASN A C 1
ATOM 778 O O . ASN A 1 109 ? -29.561 -1.476 41.578 1.00 98.19 109 ASN A O 1
ATOM 782 N N . SER A 1 110 ? -29.050 -0.142 39.847 1.00 98.31 110 SER A N 1
ATOM 783 C CA . SER A 1 110 ? -29.093 1.101 40.622 1.00 98.31 110 SER A CA 1
ATOM 784 C C . SER A 1 110 ? -30.494 1.390 41.169 1.00 98.31 110 SER A C 1
ATOM 786 O O . SER A 1 110 ? -30.623 1.689 42.356 1.00 98.31 110 SER A O 1
ATOM 788 N N . ALA A 1 111 ? -31.538 1.236 40.349 1.00 97.88 111 ALA A N 1
ATOM 789 C CA . ALA A 1 111 ? -32.925 1.410 40.781 1.00 97.88 111 ALA A CA 1
ATOM 790 C C . ALA A 1 111 ? -33.319 0.387 41.860 1.00 97.88 111 ALA A C 1
ATOM 792 O O . ALA A 1 111 ? -33.869 0.751 42.896 1.00 97.88 111 ALA A O 1
ATOM 793 N N . THR A 1 112 ? -32.954 -0.882 41.660 1.00 98.25 112 THR A N 1
ATOM 794 C CA . THR A 1 112 ? -33.223 -1.962 42.623 1.00 98.25 112 THR A CA 1
ATOM 795 C C . THR A 1 112 ? -32.510 -1.714 43.954 1.00 98.25 112 THR A C 1
ATOM 797 O O . THR A 1 112 ? -33.078 -1.943 45.021 1.00 98.25 112 THR A O 1
ATOM 800 N N . ALA A 1 113 ? -31.270 -1.215 43.918 1.00 98.44 113 ALA A N 1
ATOM 801 C CA . ALA A 1 113 ? -30.524 -0.862 45.122 1.00 98.44 113 ALA A CA 1
ATOM 802 C C . ALA A 1 113 ? -31.182 0.299 45.886 1.00 98.44 113 ALA A C 1
ATOM 804 O O . ALA A 1 113 ? -31.272 0.243 47.112 1.00 98.44 113 ALA A O 1
ATOM 805 N N . GLN A 1 114 ? -31.690 1.317 45.181 1.00 98.19 114 GLN A N 1
ATOM 806 C CA . GLN A 1 114 ? -32.441 2.417 45.797 1.00 98.19 114 GLN A CA 1
ATOM 807 C C . GLN A 1 114 ? -33.739 1.932 46.454 1.00 98.19 114 GLN A C 1
ATOM 809 O O . GLN A 1 114 ? -34.021 2.296 47.594 1.00 98.19 114 GLN A O 1
ATOM 814 N N . GLU A 1 115 ? -34.503 1.076 45.775 1.00 98.06 115 GLU A N 1
ATOM 815 C CA . GLU A 1 115 ? -35.725 0.479 46.327 1.00 98.06 115 GLU A CA 1
ATOM 816 C C . GLU A 1 115 ? -35.429 -0.401 47.554 1.00 98.06 115 GLU A C 1
ATOM 818 O O . GLU A 1 115 ? -36.143 -0.350 48.558 1.00 98.06 115 GLU A O 1
ATOM 823 N N . SER A 1 116 ? -34.327 -1.156 47.513 1.00 98.00 116 SER A N 1
ATOM 824 C CA . SER A 1 116 ? -33.875 -1.994 48.630 1.00 98.00 116 SER A CA 1
ATOM 825 C C . SER A 1 116 ? -33.458 -1.160 49.843 1.00 98.00 116 SER A C 1
ATOM 827 O O . SER A 1 116 ? -33.780 -1.521 50.976 1.00 98.00 116 SER A O 1
ATOM 829 N N . ALA A 1 117 ? -32.774 -0.033 49.623 1.00 98.00 117 ALA A N 1
ATOM 830 C CA . ALA A 1 117 ? -32.409 0.898 50.686 1.00 98.00 117 ALA A CA 1
ATOM 831 C C . ALA A 1 117 ? -33.659 1.505 51.343 1.00 98.00 117 ALA A C 1
ATOM 833 O O . ALA A 1 117 ? -33.795 1.433 52.563 1.00 98.00 117 ALA A O 1
ATOM 834 N N . ALA A 1 118 ? -34.615 1.992 50.544 1.00 97.88 118 ALA A N 1
ATOM 835 C CA . ALA A 1 118 ? -35.880 2.533 51.048 1.00 97.88 118 ALA A CA 1
ATOM 836 C C . ALA A 1 118 ? -36.684 1.491 51.849 1.00 97.88 118 ALA A C 1
ATOM 838 O O . ALA A 1 118 ? -37.163 1.776 52.946 1.00 97.88 118 ALA A O 1
ATOM 839 N N . SER A 1 119 ? -36.767 0.256 51.344 1.00 98.06 119 SER A N 1
ATOM 840 C CA . SER A 1 119 ? -37.424 -0.856 52.045 1.00 98.06 119 SER A CA 1
ATOM 841 C C . SER A 1 119 ? -36.733 -1.186 53.374 1.00 98.06 119 SER A C 1
ATOM 843 O O . SER A 1 119 ? -37.393 -1.491 54.367 1.00 98.06 119 SER A O 1
ATOM 845 N N . SER A 1 120 ? -35.398 -1.107 53.413 1.00 98.19 120 SER A N 1
ATOM 846 C CA . SER A 1 120 ? -34.609 -1.338 54.630 1.00 98.19 120 SER A CA 1
ATOM 847 C C . SER A 1 120 ? -34.833 -0.239 55.673 1.00 98.19 120 SER A C 1
ATOM 849 O O . SER A 1 120 ? -34.954 -0.542 56.861 1.00 98.19 120 SER A O 1
ATOM 851 N N . GLU A 1 121 ? -34.942 1.024 55.247 1.00 97.75 121 GLU A N 1
ATOM 852 C CA . GLU A 1 121 ? -35.297 2.146 56.126 1.00 97.75 121 GLU A CA 1
ATOM 853 C C . GLU A 1 121 ? -36.708 1.989 56.706 1.00 97.75 121 GLU A C 1
ATOM 855 O O . GLU A 1 121 ? -36.897 2.149 57.916 1.00 97.75 121 GLU A O 1
ATOM 860 N N . GLU A 1 122 ? -37.690 1.610 55.882 1.00 97.69 122 GLU A N 1
ATOM 861 C CA . GLU A 1 122 ? -39.057 1.356 56.345 1.00 97.69 122 GLU A CA 1
ATOM 862 C C . GLU A 1 122 ? -39.096 0.217 57.372 1.00 97.69 122 GLU A C 1
ATOM 864 O O . GLU A 1 122 ? -39.682 0.369 58.449 1.00 97.69 122 GLU A O 1
ATOM 869 N N . LEU A 1 123 ? -38.428 -0.904 57.080 1.00 97.56 123 LEU A N 1
ATOM 870 C CA . LEU A 1 123 ? -38.365 -2.053 57.981 1.00 97.56 123 LEU A CA 1
ATOM 871 C C . LEU A 1 123 ? -37.694 -1.692 59.315 1.00 97.56 123 LEU A C 1
ATOM 873 O O . LEU A 1 123 ? -38.174 -2.100 60.374 1.00 97.56 123 LEU A O 1
ATOM 877 N N . SER A 1 124 ? -36.625 -0.891 59.278 1.00 97.88 124 SER A N 1
ATOM 878 C CA . SER A 1 124 ? -35.962 -0.362 60.475 1.00 97.88 124 SER A CA 1
ATOM 879 C C . SER A 1 124 ? -36.917 0.496 61.317 1.00 97.88 124 SER A C 1
ATOM 881 O O . SER A 1 124 ? -37.039 0.297 62.530 1.00 97.88 124 SER A O 1
ATOM 883 N N . GLY A 1 125 ? -37.686 1.381 60.673 1.00 97.50 125 GLY A N 1
ATOM 884 C CA . GLY A 1 125 ? -38.730 2.170 61.329 1.00 97.50 125 GLY A CA 1
ATOM 885 C C . GLY A 1 125 ? -39.812 1.304 61.985 1.00 97.50 125 GLY A C 1
ATOM 886 O O . GLY A 1 125 ? -40.152 1.512 63.153 1.00 97.50 125 GLY A O 1
ATOM 887 N N . GLN A 1 126 ? -40.318 0.288 61.279 1.00 96.69 126 GLN A N 1
ATOM 888 C CA . GLN A 1 126 ? -41.311 -0.649 61.819 1.00 96.69 126 GLN A CA 1
ATOM 889 C C . GLN A 1 126 ? -40.762 -1.462 63.002 1.00 96.69 126 GLN A C 1
ATOM 891 O O . GLN A 1 126 ? -41.459 -1.642 64.005 1.00 96.69 126 GLN A O 1
ATOM 896 N N . ALA A 1 127 ? -39.507 -1.912 62.931 1.00 97.69 127 ALA A N 1
ATOM 897 C CA . ALA A 1 127 ? -38.846 -2.622 64.023 1.00 97.69 127 ALA A CA 1
ATOM 898 C C . ALA A 1 127 ? -38.711 -1.744 65.279 1.00 97.69 127 ALA A C 1
ATOM 900 O O . ALA A 1 127 ? -38.941 -2.220 66.395 1.00 97.69 127 ALA A O 1
ATOM 901 N N . GLN A 1 128 ? -38.411 -0.452 65.112 1.00 96.44 128 GLN A N 1
ATOM 902 C CA . GLN A 1 128 ? -38.342 0.498 66.222 1.00 96.44 128 GLN A CA 1
ATOM 903 C C . GLN A 1 128 ? -39.715 0.723 66.876 1.00 96.44 128 GLN A C 1
ATOM 905 O O . GLN A 1 128 ? -39.814 0.723 68.105 1.00 96.44 128 GLN A O 1
ATOM 910 N N . ILE A 1 129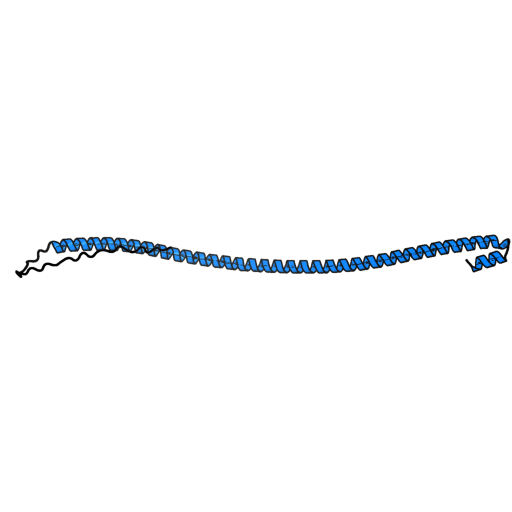 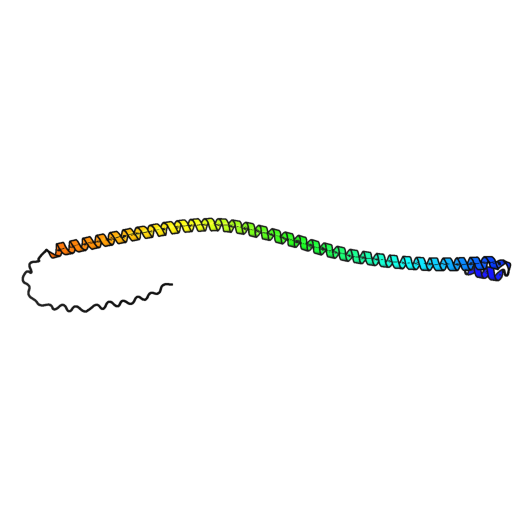? -40.782 0.838 66.078 1.00 96.19 129 ILE A N 1
ATOM 911 C CA . ILE A 1 129 ? -42.162 0.919 66.586 1.00 96.19 129 ILE A CA 1
ATOM 912 C C . ILE A 1 129 ? -42.516 -0.347 67.374 1.00 96.19 129 ILE A C 1
ATOM 914 O O . ILE A 1 129 ? -43.054 -0.263 68.479 1.00 96.19 129 ILE A O 1
ATOM 918 N N . LEU A 1 130 ? -42.190 -1.529 66.843 1.00 96.25 130 LEU A N 1
ATOM 919 C CA . LEU A 1 130 ? -42.442 -2.796 67.526 1.00 96.25 130 LEU A CA 1
ATOM 920 C C . LEU A 1 130 ? -41.698 -2.864 68.868 1.00 96.25 130 LEU A C 1
ATOM 922 O O . LEU A 1 130 ? -42.292 -3.244 69.876 1.00 96.25 130 LEU A O 1
ATOM 926 N N . LYS A 1 131 ? -40.430 -2.438 68.908 1.00 95.06 131 LYS A N 1
ATOM 927 C CA . LYS A 1 131 ? -39.638 -2.342 70.144 1.00 95.06 131 LYS A CA 1
ATOM 928 C C . LYS A 1 131 ? -40.301 -1.425 71.176 1.00 95.06 131 LYS A C 1
ATOM 930 O O . LYS A 1 131 ? -40.347 -1.778 72.354 1.00 95.06 131 LYS A O 1
ATOM 935 N N . GLU A 1 132 ? -40.840 -0.283 70.750 1.00 93.44 132 GLU A N 1
ATOM 936 C CA . GLU A 1 132 ? -41.566 0.640 71.631 1.00 93.44 132 GLU A CA 1
ATOM 937 C C . GLU A 1 132 ? -42.883 0.040 72.149 1.00 93.44 132 GLU A C 1
ATOM 939 O O . GLU A 1 132 ? -43.231 0.203 73.316 1.00 93.44 132 GLU A O 1
ATOM 944 N N . LEU A 1 133 ? -43.624 -0.688 71.313 1.00 93.94 133 LEU A N 1
ATOM 945 C CA . LEU A 1 133 ? -44.850 -1.366 71.740 1.00 93.94 133 LEU A CA 1
ATOM 946 C C . LEU A 1 133 ? -44.558 -2.472 72.760 1.00 93.94 133 LEU A C 1
ATOM 948 O O . LEU A 1 133 ? -45.266 -2.583 73.761 1.00 93.94 133 LEU A O 1
ATOM 952 N N . VAL A 1 134 ? -43.506 -3.265 72.534 1.00 93.44 134 VAL A N 1
ATOM 953 C CA . VAL A 1 134 ? -43.088 -4.340 73.445 1.00 93.44 134 VAL A CA 1
ATOM 954 C C . VAL A 1 134 ? -42.592 -3.778 74.783 1.00 93.44 134 VAL A C 1
ATOM 956 O O . VAL A 1 134 ? -42.923 -4.335 75.827 1.00 93.44 134 VAL A O 1
ATOM 959 N N . SER A 1 135 ? -41.869 -2.652 74.791 1.00 90.88 135 SER A N 1
ATOM 960 C CA . SER A 1 135 ? -41.335 -2.050 76.027 1.00 90.88 135 SER A CA 1
ATOM 961 C C . SER A 1 135 ? -42.412 -1.528 76.986 1.00 90.88 135 SER A C 1
ATOM 963 O O . SER A 1 135 ? -42.156 -1.385 78.181 1.00 90.88 135 SER A O 1
ATOM 965 N N . ARG A 1 136 ? -43.637 -1.287 76.496 1.00 89.50 136 ARG A N 1
ATOM 966 C CA . ARG A 1 136 ? -44.791 -0.904 77.330 1.00 89.50 136 ARG A CA 1
ATOM 967 C C . ARG A 1 136 ? -45.317 -2.054 78.190 1.00 89.50 136 ARG A C 1
ATOM 969 O O . ARG A 1 136 ? -46.022 -1.803 79.168 1.00 89.50 136 ARG A O 1
ATOM 976 N N . PHE A 1 137 ? -44.995 -3.303 77.857 1.00 86.56 137 PHE A N 1
ATOM 977 C CA . PHE A 1 137 ? -45.382 -4.444 78.677 1.00 86.56 137 PHE A CA 1
ATOM 978 C C . PHE A 1 137 ? -44.443 -4.568 79.880 1.00 86.56 137 PHE A C 1
ATOM 980 O O . PHE A 1 137 ? -43.285 -4.956 79.762 1.00 86.56 137 PHE A O 1
ATOM 987 N N . THR A 1 138 ? -44.962 -4.274 81.070 1.00 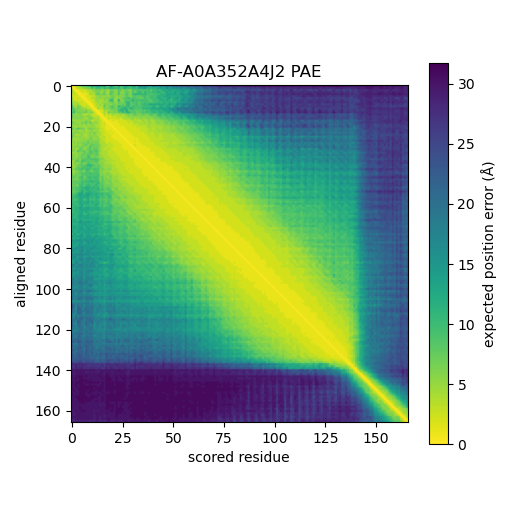73.88 138 THR A N 1
ATOM 988 C CA . THR A 1 138 ? -44.289 -4.590 82.332 1.00 73.88 138 THR A CA 1
ATOM 989 C C . THR A 1 138 ? -44.565 -6.044 82.691 1.00 73.88 138 THR A C 1
ATOM 991 O O . THR A 1 138 ? -45.678 -6.420 83.064 1.00 73.88 138 THR A O 1
ATOM 994 N N . LEU A 1 139 ? -43.539 -6.885 82.574 1.00 73.75 139 LEU A N 1
ATOM 995 C CA . LEU A 1 139 ? -43.601 -8.249 83.078 1.00 73.75 139 LEU A CA 1
ATOM 996 C C . LEU A 1 139 ? -43.668 -8.193 84.605 1.00 73.75 139 LEU A C 1
ATOM 998 O O . LEU A 1 139 ? -42.797 -7.613 85.256 1.00 73.75 139 LEU A O 1
ATOM 1002 N N . LYS A 1 140 ? -44.698 -8.812 85.190 1.00 67.06 140 LYS A N 1
ATOM 1003 C CA . LYS A 1 140 ? -44.648 -9.171 86.607 1.00 67.06 140 LYS A CA 1
ATOM 1004 C C . LYS A 1 140 ? -43.467 -10.121 86.766 1.00 67.06 140 LYS A C 1
ATOM 1006 O O . LYS A 1 140 ? -43.558 -11.278 86.363 1.00 67.06 140 LYS A O 1
ATOM 1011 N N . TYR A 1 141 ? -42.382 -9.630 87.355 1.00 55.12 141 TYR A N 1
ATOM 1012 C CA . TYR A 1 141 ? -41.425 -10.500 88.014 1.00 55.12 141 TYR A CA 1
ATOM 1013 C C . TYR A 1 141 ? -42.219 -11.296 89.051 1.00 55.12 141 TYR A C 1
ATOM 1015 O O . TYR A 1 141 ? -42.637 -10.762 90.078 1.00 55.12 141 TYR A O 1
ATOM 1023 N N . GLY A 1 142 ? -42.504 -12.561 88.737 1.00 52.38 142 GLY A N 1
ATOM 1024 C CA . GLY A 1 142 ? -42.688 -13.544 89.788 1.00 52.38 142 GLY A CA 1
ATOM 1025 C C . GLY A 1 142 ? -41.397 -13.537 90.591 1.00 52.38 142 GLY A C 1
ATOM 1026 O O . GLY A 1 142 ? -40.318 -13.594 90.004 1.00 52.38 142 GLY A O 1
ATOM 1027 N N . GLU A 1 143 ? -41.517 -13.356 91.900 1.00 52.47 143 GLU A N 1
ATOM 1028 C CA . GLU A 1 143 ? -40.407 -13.390 92.841 1.00 52.47 143 GLU A CA 1
ATOM 1029 C C . GLU A 1 143 ? -39.510 -14.603 92.562 1.00 52.47 143 GLU A C 1
ATOM 1031 O O . GLU A 1 143 ? -39.851 -15.741 92.868 1.00 52.47 143 GLU A O 1
ATOM 1036 N N . ALA A 1 144 ? -38.351 -14.342 91.972 1.00 47.44 144 ALA A N 1
ATOM 1037 C CA . ALA A 1 144 ? -37.187 -15.197 92.056 1.00 47.44 144 ALA A CA 1
ATOM 1038 C C . ALA A 1 144 ? -35.985 -14.264 92.187 1.00 47.44 144 ALA A C 1
ATOM 1040 O O . ALA A 1 144 ? -35.421 -13.758 91.220 1.00 47.44 144 ALA A O 1
ATOM 1041 N N . THR A 1 145 ? -35.678 -13.972 93.446 1.00 56.84 145 THR A N 1
ATOM 1042 C CA . THR A 1 145 ? -34.347 -13.617 93.926 1.00 56.84 145 THR A CA 1
ATOM 1043 C C . THR A 1 145 ? -33.278 -14.456 93.232 1.00 56.84 145 THR A C 1
ATOM 1045 O O . THR A 1 145 ? -33.295 -15.670 93.379 1.00 56.84 145 THR A O 1
ATOM 1048 N N . GLU A 1 146 ? -32.335 -13.814 92.547 1.00 49.53 146 GLU A N 1
ATOM 1049 C CA . GLU A 1 146 ? -30.904 -13.875 92.875 1.00 49.53 146 GLU A CA 1
ATOM 1050 C C . GLU A 1 146 ? -30.102 -12.932 91.969 1.00 49.53 146 GLU A C 1
ATOM 1052 O O . GLU A 1 146 ? -30.380 -12.763 90.784 1.00 49.53 146 GLU A O 1
ATOM 1057 N N . LYS A 1 147 ? -29.122 -12.261 92.579 1.00 53.12 147 LYS A N 1
ATOM 1058 C CA . LYS A 1 147 ? -28.162 -11.381 91.913 1.00 53.12 147 LYS A CA 1
ATOM 1059 C C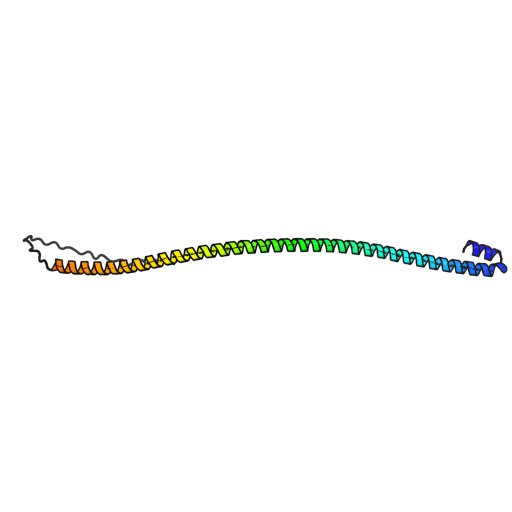 . LYS A 1 147 ? -27.382 -12.179 90.868 1.00 53.12 147 LYS A C 1
ATOM 1061 O O . LYS A 1 147 ? -26.702 -13.127 91.240 1.00 53.12 147 LYS A O 1
ATOM 1066 N N . ASN A 1 148 ? -27.380 -11.725 89.621 1.00 44.19 148 ASN A N 1
ATOM 1067 C CA . ASN A 1 148 ? -26.313 -12.057 88.684 1.00 44.19 148 ASN A CA 1
ATOM 1068 C C . ASN A 1 148 ? -25.768 -10.748 88.109 1.00 44.19 148 ASN A C 1
ATOM 1070 O O . ASN A 1 148 ? -26.448 -10.060 87.348 1.00 44.19 148 ASN A O 1
ATOM 1074 N N . GLU A 1 149 ? -24.561 -10.382 88.538 1.00 48.03 149 GLU A N 1
ATOM 1075 C CA . GLU A 1 149 ? -23.735 -9.386 87.860 1.00 48.03 149 GLU A CA 1
ATOM 1076 C C . GLU A 1 149 ? -23.401 -9.935 86.471 1.00 48.03 149 GLU A C 1
ATOM 1078 O O . GLU A 1 149 ? -22.659 -10.905 86.339 1.00 48.03 149 GLU A O 1
ATOM 1083 N N . ILE A 1 150 ? -23.978 -9.334 85.433 1.00 51.38 150 ILE A N 1
ATOM 1084 C CA . ILE A 1 150 ? -23.521 -9.547 84.063 1.00 51.38 150 ILE A CA 1
ATOM 1085 C C . ILE A 1 150 ? -22.465 -8.475 83.808 1.00 51.38 150 ILE A C 1
ATOM 1087 O O . ILE A 1 150 ? -22.781 -7.291 83.692 1.00 51.38 150 ILE A O 1
ATOM 1091 N N . ILE A 1 151 ? -21.208 -8.909 83.787 1.00 52.81 151 ILE A N 1
ATOM 1092 C CA . ILE A 1 151 ? -20.075 -8.133 83.290 1.00 52.81 151 ILE A CA 1
ATOM 1093 C C . ILE A 1 151 ? -20.311 -7.940 81.789 1.00 52.81 151 ILE A C 1
ATOM 1095 O O . ILE A 1 151 ? -20.378 -8.915 81.041 1.00 52.81 151 ILE A O 1
ATOM 1099 N N . PHE A 1 152 ? -20.4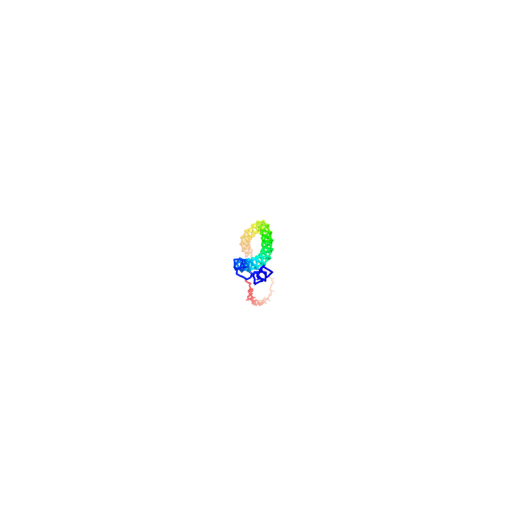99 -6.693 81.360 1.00 50.62 152 PHE A N 1
ATOM 1100 C CA . PHE A 1 152 ? -20.386 -6.337 79.951 1.00 50.62 152 PHE A CA 1
ATOM 1101 C C . PHE A 1 152 ? -18.894 -6.231 79.643 1.00 50.62 152 PHE A C 1
ATOM 1103 O O . PHE A 1 152 ? -18.262 -5.262 80.059 1.00 50.62 152 PHE A O 1
ATOM 1110 N N . ASP A 1 153 ? -18.335 -7.226 78.957 1.00 46.25 153 ASP A N 1
ATOM 1111 C CA . ASP A 1 153 ? -17.070 -7.019 78.256 1.00 46.25 153 ASP A CA 1
ATOM 1112 C C . ASP A 1 153 ? -17.337 -6.038 77.107 1.00 46.25 153 ASP A C 1
ATOM 1114 O O . ASP A 1 153 ? -18.216 -6.254 76.267 1.00 46.25 153 ASP A O 1
ATOM 1118 N N . GLU A 1 154 ? -16.603 -4.926 77.125 1.00 49.06 154 GLU A N 1
ATOM 1119 C CA . GLU A 1 154 ? -16.462 -3.995 76.010 1.00 49.06 154 GLU A CA 1
ATOM 1120 C C . GLU A 1 154 ? -16.032 -4.781 74.768 1.00 49.06 154 GLU A C 1
ATOM 1122 O O . GLU A 1 154 ? -14.930 -5.324 74.698 1.00 49.06 154 GLU A O 1
ATOM 1127 N N . ILE A 1 155 ? -16.917 -4.853 73.775 1.00 50.34 155 ILE A N 1
ATOM 1128 C CA . ILE A 1 155 ? -16.526 -5.256 72.430 1.00 50.34 155 ILE A CA 1
ATOM 1129 C C . ILE A 1 155 ? -15.893 -4.010 71.811 1.00 50.34 155 ILE A C 1
ATOM 1131 O O . ILE A 1 155 ? -16.604 -3.107 71.373 1.00 50.34 155 ILE A O 1
ATOM 1135 N N . GLU A 1 156 ? -14.563 -3.933 71.838 1.00 50.53 156 GLU A N 1
ATOM 1136 C CA . GLU A 1 156 ? -13.805 -3.015 70.987 1.00 50.53 156 GLU A CA 1
ATOM 1137 C C . GLU A 1 156 ? -14.166 -3.304 69.520 1.00 50.53 156 GLU A C 1
ATOM 1139 O O . GLU A 1 156 ? -13.789 -4.336 68.960 1.00 50.53 156 GLU A O 1
ATOM 1144 N N . GLU A 1 157 ? -14.908 -2.394 68.886 1.00 51.91 157 GLU A N 1
ATOM 1145 C CA . GLU A 1 157 ? -14.972 -2.311 67.427 1.00 51.91 157 GLU A CA 1
ATOM 1146 C C . GLU A 1 157 ? -13.584 -1.894 66.918 1.00 51.91 157 GLU A C 1
ATOM 1148 O O . GLU A 1 157 ? -13.211 -0.721 66.939 1.00 51.91 157 GLU A O 1
ATOM 1153 N N . GLN A 1 158 ? -12.787 -2.873 66.478 1.00 46.97 158 GLN A N 1
ATOM 1154 C CA . GLN A 1 158 ? -11.663 -2.617 65.581 1.00 46.97 158 GLN A CA 1
ATOM 1155 C C . GLN A 1 158 ? -12.216 -2.274 64.194 1.00 46.97 158 GLN A C 1
ATOM 1157 O O . GLN A 1 158 ? -12.455 -3.155 63.367 1.00 46.97 158 GLN A O 1
ATOM 1162 N N . ASP A 1 159 ? -12.392 -0.980 63.938 1.00 48.91 159 ASP A N 1
ATOM 1163 C CA . ASP A 1 159 ? -12.449 -0.447 62.580 1.00 48.91 159 ASP A CA 1
ATOM 1164 C C . ASP A 1 159 ? -11.047 -0.516 61.961 1.00 48.91 159 ASP A C 1
ATOM 1166 O O . ASP A 1 159 ? -10.243 0.410 62.072 1.00 48.91 159 ASP A O 1
ATOM 1170 N N . GLU A 1 160 ? -10.743 -1.622 61.284 1.00 54.47 160 GLU A N 1
ATOM 1171 C CA . GLU A 1 160 ? -9.636 -1.673 60.331 1.00 54.47 160 GLU A CA 1
ATOM 1172 C C . GLU A 1 160 ? -10.079 -2.401 59.056 1.00 54.47 160 GLU A C 1
ATOM 1174 O O . GLU A 1 160 ? -9.901 -3.603 58.878 1.00 54.47 160 GLU A O 1
ATOM 1179 N N . TYR A 1 161 ? -10.673 -1.636 58.141 1.00 52.66 161 TYR A N 1
ATOM 1180 C CA . TYR A 1 161 ? -10.703 -1.971 56.719 1.00 52.66 161 TYR A CA 1
ATOM 1181 C C . TYR A 1 161 ? -10.198 -0.768 55.916 1.00 52.66 161 TYR A C 1
ATOM 1183 O O . TYR A 1 161 ? -10.947 -0.093 55.212 1.00 52.66 161 TYR A O 1
ATOM 1191 N N . GLU A 1 162 ? -8.884 -0.532 55.969 1.00 54.41 162 GLU A N 1
ATOM 1192 C CA . GLU A 1 162 ? -8.182 0.025 54.811 1.00 54.41 162 GLU A CA 1
ATOM 1193 C C . GLU A 1 162 ? -8.136 -1.052 53.716 1.00 54.41 162 GLU A C 1
ATOM 1195 O O . GLU A 1 162 ? -7.207 -1.848 53.596 1.00 54.41 162 GLU A O 1
ATOM 1200 N N . GLY A 1 163 ? -9.198 -1.098 52.918 1.00 49.56 163 GLY A N 1
ATOM 1201 C CA . GLY A 1 163 ? -9.284 -1.881 51.693 1.00 49.56 163 GLY A CA 1
ATOM 1202 C C . GLY A 1 163 ? -9.191 -0.965 50.487 1.00 49.56 163 GLY A C 1
ATOM 1203 O O . GLY A 1 163 ? -10.194 -0.680 49.845 1.00 49.56 163 GLY A O 1
ATOM 1204 N N . ASN A 1 164 ? -7.981 -0.490 50.215 1.00 50.50 164 ASN A N 1
ATOM 1205 C CA . ASN A 1 164 ? -7.594 0.210 48.999 1.00 50.50 164 ASN A CA 1
ATOM 1206 C C . ASN A 1 164 ? -8.049 -0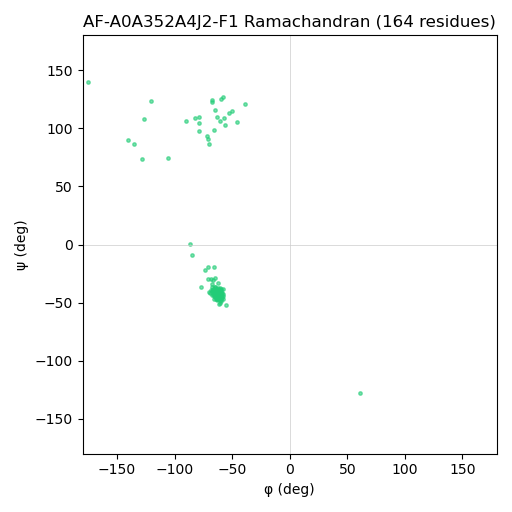.600 47.763 1.00 50.50 164 ASN A C 1
ATOM 1208 O O . ASN A 1 164 ? -7.557 -1.709 47.538 1.00 50.50 164 ASN A O 1
ATOM 1212 N N . ILE A 1 165 ? -8.971 -0.063 46.963 1.00 49.00 165 ILE A N 1
ATOM 1213 C CA . ILE A 1 165 ? -9.305 -0.595 45.636 1.00 49.00 165 ILE A CA 1
ATOM 1214 C C . ILE A 1 165 ? -9.038 0.491 44.596 1.00 49.00 165 ILE A C 1
ATOM 1216 O O . ILE A 1 165 ? -9.531 1.608 44.725 1.00 49.00 165 ILE A O 1
ATOM 1220 N N . MET A 1 166 ? -8.186 0.087 43.647 1.00 46.06 166 MET A N 1
ATOM 1221 C CA . MET A 1 166 ? -7.650 0.751 42.449 1.00 46.06 166 MET A CA 1
ATOM 1222 C C . MET A 1 166 ? -8.440 1.922 41.867 1.00 46.06 166 MET A C 1
ATOM 1224 O O . MET A 1 166 ? -9.661 1.767 41.650 1.00 46.06 166 MET A O 1
#

Mean predicted aligned error: 14.37 Å

Radius of gyration: 61.56 Å; Cα contacts (8 Å, |Δi|>4): 22; chains: 1; bounding box: 104×30×169 Å